Protein AF-L0D756-F1 (afdb_monomer_lite)

Secondary structure (DSSP, 8-state):
-EEE-TTS-EEE--TTS-SEEE-TTT--EEE-----TT---S-SEEEEE-TTSPEEEEEPPTTSPPPSEEE-TTT--EEEPPPTT--TTSSS--TTS--TT--HHHHHHHHHHHHHHHTT----S----TTEEEPTTT--EEETT-SB-TTT--B----

Radius of gyration: 28.03 Å; chains: 1; bounding box: 45×59×67 Å

Organism: Singulisphaera acidiphila (strain ATCC BAA-1392 / DSM 18658 / VKM B-2454 / MOB10) (NCBI:txid886293)

Sequence (159 aa):
MKATCRCGYLLDVPEDGSDRIVCPKCAAKIRVRRIAPGTPGGDGFIRFACPCGRRLKVKVDEEGSHPPAGKCPDCGKIVPVPSSSSNPALASSHPEAQTAELDAADMAVLETWARGHLAKTAVPAVKAEAGLRVCPGCGRPVHLGAVACRECGTHVPKR

Foldseek 3Di:
DWDADPVRDIDDDDPPDDQWDADPVPRDTHGHDDPPVPDPPDPQWAWDADPVGDIDTFHQPPVRHGDQWDADPPPRDTHGGPDPVPPVPPPQPPVPRDDPPQDPVNVVVVVVVCVVVVVVPPPPDDPPDPAWDADPPPRDTDGLPDQADPPPRHGDDHD

Structure (mmCIF, N/CA/C/O backbone):
data_AF-L0D756-F1
#
_entry.id   AF-L0D756-F1
#
loop_
_atom_site.group_PDB
_atom_site.id
_atom_site.type_symbol
_atom_site.label_atom_id
_atom_site.label_alt_id
_atom_site.label_comp_id
_atom_site.label_asym_id
_atom_site.label_entity_id
_atom_site.label_seq_id
_atom_site.pdbx_PDB_ins_code
_atom_site.Cartn_x
_atom_site.Cartn_y
_atom_site.Cartn_z
_atom_site.occupancy
_atom_site.B_iso_or_equiv
_atom_site.auth_seq_id
_atom_site.auth_comp_id
_atom_site.auth_asym_id
_atom_site.auth_atom_id
_atom_site.pdbx_PDB_model_num
ATOM 1 N N . MET A 1 1 ? 14.858 -18.051 5.366 1.00 83.19 1 MET A N 1
ATOM 2 C CA . MET A 1 1 ? 13.974 -16.876 5.120 1.00 83.19 1 MET A CA 1
ATOM 3 C C . MET A 1 1 ? 13.194 -16.561 6.397 1.00 83.19 1 MET A C 1
ATOM 5 O O . MET A 1 1 ? 12.866 -17.501 7.107 1.00 83.19 1 MET A O 1
ATOM 9 N N . LYS A 1 2 ? 12.889 -15.292 6.713 1.00 89.69 2 LYS A N 1
ATOM 10 C CA . LYS A 1 2 ? 12.074 -14.935 7.897 1.00 89.69 2 LYS A CA 1
ATOM 11 C C . LYS A 1 2 ? 10.642 -14.583 7.496 1.00 89.69 2 LYS A C 1
ATOM 13 O O . LYS A 1 2 ? 10.441 -13.876 6.511 1.00 89.69 2 LYS A O 1
ATOM 18 N N . ALA A 1 3 ? 9.661 -15.058 8.258 1.00 91.12 3 ALA A N 1
ATOM 19 C CA . ALA A 1 3 ? 8.250 -14.714 8.083 1.00 91.12 3 ALA A CA 1
ATOM 20 C C . ALA A 1 3 ? 7.626 -14.303 9.421 1.00 91.12 3 ALA A C 1
ATOM 22 O O . ALA A 1 3 ? 7.938 -14.878 10.460 1.00 91.12 3 ALA A O 1
ATOM 23 N N . THR A 1 4 ? 6.713 -13.335 9.405 1.00 95.06 4 THR A N 1
ATOM 24 C CA . THR A 1 4 ? 6.041 -12.864 10.624 1.00 95.06 4 THR A CA 1
ATOM 25 C C . THR A 1 4 ? 4.637 -13.446 10.704 1.00 95.06 4 THR A C 1
ATOM 27 O O . THR A 1 4 ? 3.821 -13.278 9.796 1.00 95.06 4 THR A O 1
ATOM 30 N N . CYS A 1 5 ? 4.334 -14.136 11.802 1.00 95.88 5 CYS A N 1
ATOM 31 C CA . CYS A 1 5 ? 2.979 -14.589 12.090 1.00 95.88 5 CYS A CA 1
ATOM 32 C C . CYS A 1 5 ? 2.072 -13.404 12.459 1.00 95.88 5 CYS A C 1
ATOM 34 O O . CYS A 1 5 ? 2.523 -12.402 13.009 1.00 95.88 5 CYS A O 1
ATOM 36 N N . ARG A 1 6 ? 0.756 -13.556 12.278 1.00 93.81 6 ARG A N 1
ATOM 37 C CA . ARG A 1 6 ? -0.255 -12.571 12.700 1.00 93.81 6 ARG A CA 1
ATOM 38 C C . ARG A 1 6 ? -0.218 -12.237 14.201 1.00 93.81 6 ARG A C 1
ATOM 40 O O . ARG A 1 6 ? -0.685 -11.177 14.590 1.00 93.81 6 ARG A O 1
ATOM 47 N N . CYS A 1 7 ? 0.344 -13.110 15.041 1.00 95.19 7 CYS A N 1
ATOM 48 C CA . CYS A 1 7 ? 0.547 -12.857 16.475 1.00 95.19 7 CYS A CA 1
ATOM 49 C C . CYS A 1 7 ? 1.851 -12.097 16.805 1.00 95.19 7 CYS A C 1
ATOM 51 O O . CYS A 1 7 ? 2.209 -11.977 17.980 1.00 95.19 7 CYS A O 1
ATOM 53 N N . GLY A 1 8 ? 2.591 -11.652 15.783 1.00 96.25 8 GLY A N 1
ATOM 54 C CA . GLY A 1 8 ? 3.861 -10.932 15.905 1.00 96.25 8 GLY A CA 1
ATOM 55 C C . GLY A 1 8 ? 5.095 -11.819 16.096 1.00 96.25 8 GLY A C 1
ATOM 56 O O . GLY A 1 8 ? 6.201 -11.301 16.181 1.00 96.25 8 GLY A O 1
ATOM 57 N N . TYR A 1 9 ? 4.943 -13.146 16.166 1.00 97.12 9 TYR A N 1
ATOM 58 C CA . TYR A 1 9 ? 6.085 -14.055 16.304 1.00 97.12 9 TYR A CA 1
ATOM 59 C C . TYR A 1 9 ? 6.857 -14.181 14.983 1.00 97.12 9 TYR A C 1
ATOM 61 O O . TYR A 1 9 ? 6.251 -14.442 13.938 1.00 97.12 9 TYR A O 1
ATOM 69 N N . LEU A 1 10 ? 8.179 -14.021 15.045 1.00 95.94 10 LEU A N 1
ATOM 70 C CA . LEU A 1 10 ? 9.090 -14.231 13.921 1.00 95.94 10 LEU A CA 1
ATOM 71 C C . LEU A 1 10 ? 9.391 -15.723 13.772 1.00 95.94 10 LEU A C 1
ATOM 73 O O . LEU A 1 10 ? 9.797 -16.378 14.725 1.00 95.94 10 LEU A O 1
ATOM 77 N N . LEU A 1 11 ? 9.171 -16.247 12.573 1.00 94.50 11 LEU A N 1
ATOM 78 C CA . LEU A 1 11 ? 9.379 -17.643 12.211 1.00 94.50 11 LEU A CA 1
ATOM 79 C C . LEU A 1 11 ? 10.583 -17.751 11.284 1.00 94.50 11 LEU A C 1
ATOM 81 O O . LEU A 1 11 ? 10.651 -17.038 10.277 1.00 94.50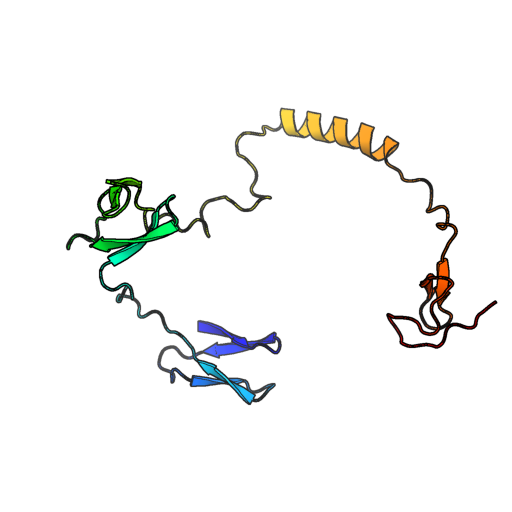 11 LEU A O 1
ATOM 85 N N . ASP A 1 12 ? 11.473 -18.689 11.585 1.00 93.81 12 ASP A N 1
ATOM 86 C CA . ASP A 1 12 ? 12.503 -19.122 10.651 1.00 93.81 12 ASP A CA 1
ATOM 87 C C . ASP A 1 12 ? 11.919 -20.177 9.712 1.00 93.81 12 ASP A C 1
ATOM 89 O O . ASP A 1 12 ? 11.476 -21.250 10.127 1.00 93.81 12 ASP A O 1
ATOM 93 N N . VAL A 1 13 ? 11.867 -19.830 8.427 1.00 92.06 13 VAL A N 1
ATOM 94 C CA . VAL A 1 13 ? 11.380 -20.707 7.366 1.00 92.06 13 VAL A CA 1
ATOM 95 C C . VAL A 1 13 ? 12.589 -21.357 6.688 1.00 92.06 13 VAL A C 1
ATOM 97 O O . VAL A 1 13 ? 13.385 -20.623 6.078 1.00 92.06 13 VAL A O 1
ATOM 100 N N . PRO A 1 14 ? 12.742 -22.695 6.784 1.00 88.19 14 PRO A N 1
ATOM 101 C CA . PRO A 1 14 ? 13.803 -23.415 6.092 1.00 88.19 14 PRO A CA 1
ATOM 102 C C . PRO A 1 14 ? 13.575 -23.358 4.580 1.00 88.19 14 PRO A C 1
ATOM 104 O O . PRO A 1 14 ? 12.435 -23.391 4.111 1.00 88.19 14 PRO A O 1
ATOM 107 N N . GLU A 1 15 ? 14.664 -23.258 3.823 1.00 84.38 15 GLU A N 1
ATOM 108 C CA . GLU A 1 15 ? 14.630 -23.049 2.372 1.00 84.38 15 GLU A CA 1
ATOM 109 C C . GLU A 1 15 ? 13.944 -24.211 1.638 1.00 84.38 15 GLU A C 1
ATOM 111 O O . GLU A 1 15 ? 13.056 -23.975 0.818 1.00 84.38 15 GLU A O 1
ATOM 116 N N . ASP A 1 16 ? 14.208 -25.445 2.077 1.00 84.12 16 ASP A N 1
ATOM 117 C CA . ASP A 1 16 ? 13.641 -26.693 1.541 1.00 84.12 16 ASP A CA 1
ATOM 118 C C . ASP A 1 16 ? 12.423 -27.221 2.329 1.00 84.12 16 ASP A C 1
ATOM 120 O O . ASP A 1 16 ? 12.026 -28.378 2.202 1.00 84.12 16 ASP A O 1
ATOM 124 N N . GLY A 1 17 ? 11.802 -26.387 3.172 1.00 82.69 17 GLY A N 1
ATOM 125 C CA . GLY A 1 17 ? 10.674 -26.786 4.027 1.00 82.69 17 GLY A CA 1
ATOM 126 C C . GLY A 1 17 ? 9.372 -27.110 3.288 1.00 82.69 17 GLY A C 1
ATOM 127 O O . GLY A 1 17 ? 9.280 -27.032 2.067 1.00 82.69 17 GLY A O 1
ATOM 128 N N . SER A 1 18 ? 8.303 -27.416 4.022 1.00 84.00 18 SER A N 1
ATOM 129 C CA . SER A 1 18 ? 6.947 -27.484 3.467 1.00 84.00 18 SER A CA 1
ATOM 130 C C . SER A 1 18 ? 6.350 -26.077 3.281 1.00 84.00 18 SER A C 1
ATOM 132 O O . SER A 1 18 ? 6.644 -25.152 4.035 1.00 84.00 18 SER A O 1
ATOM 134 N N . ASP A 1 19 ? 5.439 -25.905 2.316 1.00 87.38 19 ASP A N 1
ATOM 135 C CA . ASP A 1 19 ? 4.740 -24.621 2.084 1.00 87.38 19 ASP A CA 1
ATOM 136 C C . ASP A 1 19 ? 3.797 -24.213 3.227 1.00 87.38 19 ASP A C 1
ATOM 138 O O . ASP A 1 19 ? 3.197 -23.133 3.205 1.00 87.38 19 ASP A O 1
ATOM 142 N N . ARG A 1 20 ? 3.600 -25.088 4.215 1.00 92.75 20 ARG A N 1
ATOM 143 C CA . ARG A 1 20 ? 2.684 -24.881 5.333 1.00 92.75 20 ARG A CA 1
ATOM 144 C C . ARG A 1 20 ? 3.429 -25.083 6.638 1.00 92.75 20 ARG A C 1
ATOM 146 O O . ARG A 1 20 ? 3.713 -26.213 7.020 1.00 92.75 20 ARG A O 1
ATOM 153 N N . ILE A 1 21 ? 3.660 -23.984 7.339 1.00 94.00 21 ILE A N 1
ATOM 154 C CA . ILE A 1 21 ? 4.268 -23.980 8.669 1.00 94.00 21 ILE A CA 1
ATOM 155 C C . ILE A 1 21 ? 3.220 -23.588 9.709 1.00 94.00 21 ILE A C 1
ATOM 157 O O . ILE A 1 21 ? 2.290 -22.829 9.423 1.00 94.00 21 ILE A O 1
ATOM 161 N N . VAL A 1 22 ? 3.347 -24.118 10.921 1.00 95.88 22 VAL A N 1
ATOM 162 C CA . VAL A 1 22 ? 2.458 -23.788 12.039 1.00 95.88 22 VAL A CA 1
ATOM 163 C C . VAL A 1 22 ? 3.206 -22.867 12.990 1.00 95.88 22 VAL A C 1
ATOM 165 O O . VAL A 1 22 ? 4.321 -23.172 13.401 1.00 95.88 22 VAL A O 1
ATOM 168 N N . CYS A 1 23 ? 2.608 -21.728 13.340 1.00 96.31 23 CYS A N 1
ATOM 169 C CA . CYS A 1 23 ? 3.212 -20.836 14.323 1.00 96.31 23 CYS A CA 1
ATOM 170 C C . CYS A 1 23 ? 3.238 -21.507 15.709 1.00 96.31 23 CYS A C 1
ATOM 172 O O . CYS A 1 23 ? 2.173 -21.896 16.187 1.00 96.31 23 CYS A O 1
ATOM 174 N N . PRO A 1 24 ? 4.385 -21.566 16.410 1.00 96.62 24 PRO A N 1
ATOM 175 C CA . PRO A 1 24 ? 4.464 -22.206 17.721 1.00 96.62 24 PRO A CA 1
ATOM 176 C C . PRO A 1 24 ? 3.752 -21.394 18.811 1.00 96.62 24 PRO A C 1
ATOM 178 O O . PRO A 1 24 ? 3.336 -21.952 19.817 1.00 96.62 24 PRO A O 1
ATOM 181 N N . LYS A 1 25 ? 3.567 -20.080 18.613 1.00 97.19 25 LYS A N 1
ATOM 182 C CA . LYS A 1 25 ? 2.936 -19.196 19.605 1.00 97.19 25 LYS A CA 1
ATOM 183 C C . LYS A 1 25 ? 1.405 -19.250 19.586 1.00 97.19 25 LYS A C 1
ATOM 185 O O . LYS A 1 25 ? 0.781 -19.123 20.629 1.00 97.19 25 LYS A O 1
ATOM 190 N N . CYS A 1 26 ? 0.789 -19.368 18.410 1.00 97.25 26 CYS A N 1
ATOM 191 C CA . CYS A 1 26 ? -0.675 -19.293 18.272 1.00 97.25 26 CYS A CA 1
ATOM 192 C C . CYS A 1 26 ? -1.299 -20.416 17.434 1.00 97.25 26 CYS A C 1
ATOM 194 O O . CYS A 1 26 ? -2.481 -20.340 17.115 1.00 97.25 26 CYS A O 1
ATOM 196 N N . ALA A 1 27 ? -0.515 -21.416 17.021 1.00 96.69 27 ALA A N 1
ATOM 197 C CA . ALA A 1 27 ? -0.944 -22.540 16.184 1.00 96.69 27 ALA A CA 1
ATOM 198 C C . ALA A 1 27 ? -1.563 -22.156 14.821 1.00 96.69 27 ALA A C 1
ATOM 200 O O . ALA A 1 27 ? -2.173 -22.988 14.146 1.00 96.69 27 ALA A O 1
ATOM 201 N N . ALA A 1 28 ? -1.389 -20.909 14.369 1.00 96.94 28 ALA A N 1
ATOM 202 C CA . ALA A 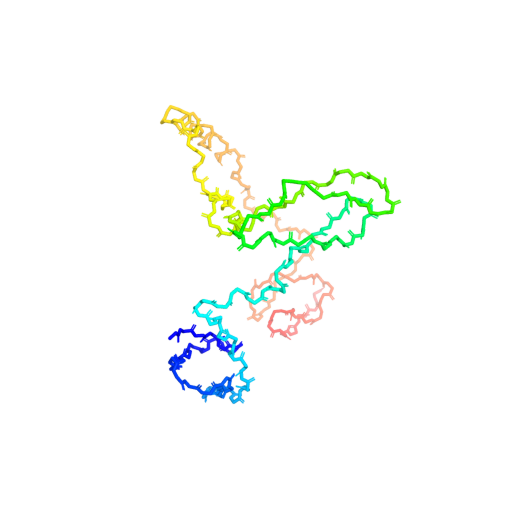1 28 ? -1.870 -20.479 13.063 1.00 96.94 28 ALA A CA 1
ATOM 203 C C . ALA A 1 28 ? -1.152 -21.250 11.943 1.00 96.94 28 ALA A C 1
ATOM 205 O O . ALA A 1 28 ? 0.079 -21.288 11.899 1.00 96.94 28 ALA A O 1
ATOM 206 N N . LYS A 1 29 ? -1.929 -21.828 11.018 1.00 95.94 29 LYS A N 1
ATOM 207 C CA . LYS A 1 29 ? -1.422 -22.456 9.789 1.00 95.94 29 LYS A CA 1
ATOM 208 C C . LYS A 1 29 ? -1.085 -21.366 8.776 1.00 95.94 29 LYS A C 1
ATOM 210 O O . LYS A 1 29 ? -1.979 -20.726 8.224 1.00 95.94 29 LYS A O 1
ATOM 215 N N . ILE A 1 30 ? 0.201 -21.155 8.538 1.00 93.88 30 ILE A N 1
ATOM 216 C CA . ILE A 1 30 ? 0.720 -20.130 7.636 1.00 93.88 30 ILE A CA 1
ATOM 217 C C . ILE A 1 30 ? 1.121 -20.804 6.331 1.00 93.88 30 ILE A C 1
ATOM 219 O O . ILE A 1 30 ? 1.881 -21.770 6.331 1.00 93.88 30 ILE A O 1
ATOM 223 N N . ARG A 1 31 ? 0.614 -20.282 5.211 1.00 93.44 31 ARG A N 1
ATOM 224 C CA . ARG A 1 31 ? 1.055 -20.685 3.875 1.00 93.44 31 ARG A CA 1
ATOM 225 C C . ARG A 1 31 ? 2.190 -19.769 3.436 1.00 93.44 31 ARG A C 1
ATOM 227 O O . ARG A 1 31 ? 1.949 -18.597 3.148 1.00 93.44 31 ARG A O 1
ATOM 234 N N . VAL A 1 32 ? 3.402 -20.302 3.377 1.00 90.19 32 VAL A N 1
ATOM 235 C CA . VAL A 1 32 ? 4.557 -19.587 2.837 1.00 90.19 32 VAL A CA 1
ATOM 236 C C . VAL A 1 32 ? 4.447 -19.616 1.316 1.00 90.19 32 VAL A C 1
ATOM 238 O O . VAL A 1 32 ? 4.314 -20.679 0.716 1.00 90.19 32 VAL A O 1
ATOM 241 N N . ARG A 1 33 ? 4.460 -18.445 0.677 1.00 82.00 33 ARG A N 1
ATOM 242 C CA . ARG A 1 33 ? 4.611 -18.347 -0.778 1.00 82.00 33 ARG A CA 1
ATOM 243 C C . ARG A 1 33 ? 6.095 -18.170 -1.068 1.00 82.00 33 ARG A C 1
ATOM 245 O O . ARG A 1 33 ? 6.599 -17.056 -0.962 1.00 82.00 33 ARG A O 1
ATOM 252 N N . ARG A 1 34 ? 6.791 -19.262 -1.386 1.00 79.38 34 ARG A N 1
ATOM 253 C CA . ARG A 1 34 ? 8.148 -19.174 -1.927 1.00 79.38 34 ARG A CA 1
ATOM 254 C C . ARG A 1 34 ? 8.048 -18.671 -3.360 1.00 79.38 34 ARG A C 1
ATOM 256 O O . ARG A 1 34 ? 7.379 -19.277 -4.191 1.00 79.38 34 ARG A O 1
ATOM 263 N N . ILE A 1 35 ? 8.661 -17.525 -3.621 1.00 68.75 35 ILE A N 1
ATOM 264 C CA . ILE A 1 35 ? 8.923 -17.088 -4.987 1.00 68.75 35 ILE A CA 1
ATOM 265 C C . ILE A 1 35 ? 10.128 -17.921 -5.414 1.00 68.75 35 ILE A C 1
ATOM 267 O O . ILE A 1 35 ? 11.213 -17.726 -4.873 1.00 68.75 35 ILE A O 1
ATOM 271 N N . ALA A 1 36 ? 9.923 -18.907 -6.287 1.00 63.06 36 ALA A N 1
ATOM 272 C CA . ALA A 1 36 ? 11.031 -19.691 -6.811 1.00 63.06 36 ALA A CA 1
ATOM 273 C C . ALA A 1 36 ? 12.007 -18.741 -7.535 1.00 63.06 36 ALA A C 1
ATOM 275 O O . ALA A 1 36 ? 11.566 -17.995 -8.420 1.00 63.06 36 ALA A O 1
ATOM 276 N N . PRO A 1 37 ? 13.302 -18.722 -7.174 1.00 56.50 37 PRO A N 1
ATOM 277 C CA . PRO A 1 37 ? 14.290 -17.941 -7.903 1.00 56.50 37 PRO A CA 1
ATOM 278 C C . PRO A 1 37 ? 14.401 -18.528 -9.315 1.00 56.50 37 PRO A C 1
ATOM 280 O O . PRO A 1 37 ? 14.858 -19.651 -9.494 1.00 56.50 37 PRO A O 1
ATOM 283 N N . GLY A 1 38 ? 13.898 -17.800 -10.313 1.00 57.94 38 GLY A N 1
ATOM 284 C CA . GLY A 1 38 ? 13.893 -18.228 -11.718 1.00 57.94 38 GLY A CA 1
ATOM 285 C C . GLY A 1 38 ? 12.517 -18.549 -12.304 1.00 57.94 38 GLY A C 1
ATOM 286 O O . GLY A 1 38 ? 12.409 -18.731 -13.512 1.00 57.94 38 GLY A O 1
ATOM 287 N N . THR A 1 39 ? 11.444 -18.549 -11.507 1.00 48.25 39 THR A N 1
ATOM 288 C CA . THR A 1 39 ? 10.076 -18.572 -12.046 1.00 48.25 39 THR A CA 1
ATOM 289 C C . THR A 1 39 ? 9.406 -17.241 -11.724 1.00 48.25 39 THR A C 1
ATOM 291 O O . THR A 1 39 ? 8.794 -17.109 -10.659 1.00 48.25 39 THR A O 1
ATOM 294 N N . PRO A 1 40 ? 9.506 -16.221 -12.600 1.00 54.88 40 PRO A N 1
ATOM 295 C CA . PRO A 1 40 ? 8.600 -15.089 -12.517 1.00 54.88 40 PRO A CA 1
ATOM 296 C C . PRO A 1 40 ? 7.195 -15.666 -12.683 1.00 54.88 40 PRO A C 1
ATOM 298 O O . PRO A 1 40 ? 6.791 -16.039 -13.777 1.00 54.88 40 PRO A O 1
ATOM 301 N N . GLY A 1 41 ? 6.469 -15.819 -11.576 1.00 51.38 41 GLY A N 1
ATOM 302 C CA . GLY A 1 41 ? 5.101 -16.340 -11.523 1.00 51.38 41 GLY A CA 1
ATOM 303 C C . GLY A 1 41 ? 4.075 -15.383 -12.136 1.00 51.38 41 GLY A C 1
ATOM 304 O O . GLY A 1 41 ? 3.016 -15.151 -11.558 1.00 51.38 41 GLY A O 1
ATOM 305 N N . GLY A 1 42 ? 4.414 -14.780 -13.271 1.00 58.03 42 GLY A N 1
ATOM 306 C CA . GLY A 1 42 ? 3.496 -14.160 -14.201 1.00 58.03 42 GLY A CA 1
ATOM 307 C C . GLY A 1 42 ? 3.405 -15.069 -15.415 1.00 58.03 42 GLY A C 1
ATOM 308 O O . GLY A 1 42 ? 4.397 -15.638 -15.846 1.00 58.03 42 GLY A O 1
ATOM 309 N N . ASP A 1 43 ? 2.217 -15.190 -15.985 1.00 69.00 43 ASP A N 1
ATOM 310 C CA . ASP A 1 43 ? 1.914 -16.050 -17.134 1.00 69.00 43 ASP A CA 1
ATOM 311 C C . ASP A 1 43 ? 2.672 -15.657 -18.438 1.00 69.00 43 ASP A C 1
ATOM 313 O O . ASP A 1 43 ? 2.215 -15.976 -19.531 1.00 69.00 43 ASP A O 1
ATOM 317 N N . GLY A 1 44 ? 3.755 -14.872 -18.361 1.00 80.19 44 GLY A N 1
ATOM 318 C CA . GLY A 1 44 ? 4.318 -14.111 -19.477 1.00 80.19 44 GLY A CA 1
ATOM 319 C C . GLY A 1 44 ? 3.432 -12.927 -19.866 1.00 80.19 44 GLY A C 1
ATOM 320 O O . GLY A 1 44 ? 3.480 -12.466 -21.000 1.00 80.19 44 GLY A O 1
ATOM 321 N N . PHE A 1 45 ? 2.573 -12.452 -18.956 1.00 84.88 45 PHE A N 1
ATOM 322 C CA . PHE A 1 45 ? 1.690 -11.320 -19.218 1.00 84.88 45 PHE A CA 1
ATOM 323 C C . PHE A 1 45 ? 1.700 -10.297 -18.087 1.00 84.88 45 PHE A C 1
ATOM 325 O O . PHE A 1 45 ? 1.535 -10.644 -16.915 1.00 84.88 45 PHE A O 1
ATOM 332 N N . ILE A 1 46 ? 1.765 -9.023 -18.466 1.00 85.50 46 ILE A N 1
ATOM 333 C CA . ILE A 1 46 ? 1.582 -7.880 -17.573 1.00 85.50 46 ILE A CA 1
ATOM 334 C C . ILE A 1 46 ? 0.099 -7.523 -17.552 1.00 85.50 46 ILE A C 1
ATOM 336 O O . ILE A 1 46 ? -0.555 -7.433 -18.595 1.00 85.50 46 ILE A O 1
ATOM 340 N N . ARG A 1 47 ? -0.443 -7.329 -16.347 1.00 89.50 47 ARG A N 1
ATOM 341 C CA . ARG A 1 47 ? -1.841 -6.948 -16.131 1.00 89.50 47 ARG A CA 1
ATOM 342 C C . ARG A 1 47 ? -1.901 -5.553 -15.516 1.00 89.50 47 ARG A C 1
ATOM 344 O O . ARG A 1 47 ? -1.393 -5.363 -14.418 1.00 89.50 47 ARG A O 1
ATOM 351 N N . PHE A 1 48 ? -2.551 -4.602 -16.179 1.00 89.75 48 PHE A N 1
ATOM 352 C CA . PHE A 1 48 ? -2.662 -3.214 -15.707 1.00 89.75 48 PHE A CA 1
ATOM 353 C C . PHE A 1 48 ? -4.041 -2.623 -16.021 1.00 89.75 48 PHE A C 1
ATOM 355 O O . PHE A 1 48 ? -4.825 -3.213 -16.763 1.00 89.75 48 PHE A O 1
ATOM 362 N N . ALA A 1 49 ? -4.379 -1.494 -15.402 1.00 92.69 49 ALA A N 1
ATOM 363 C CA . ALA A 1 49 ? -5.677 -0.847 -15.573 1.00 92.69 49 ALA A CA 1
ATOM 364 C C . ALA A 1 49 ? -5.629 0.213 -16.683 1.00 92.69 49 ALA A C 1
ATOM 366 O O . ALA A 1 49 ? -4.720 1.037 -16.735 1.00 92.69 49 ALA A O 1
ATOM 367 N N . CYS A 1 50 ? -6.631 0.209 -17.557 1.00 95.00 50 CYS A N 1
ATOM 368 C CA . CYS A 1 50 ? -6.913 1.300 -18.480 1.00 95.00 50 CYS A CA 1
ATOM 369 C C . CYS A 1 50 ? -7.715 2.395 -17.747 1.00 95.00 50 CYS A C 1
ATOM 371 O O . CYS A 1 50 ? -8.569 2.055 -16.925 1.00 95.00 50 CYS A O 1
ATOM 373 N N . PRO A 1 51 ? -7.549 3.691 -18.078 1.00 91.00 51 PRO A N 1
ATOM 374 C CA . PRO A 1 51 ? -8.355 4.780 -17.511 1.00 91.00 51 PRO A CA 1
ATOM 375 C C . PRO A 1 51 ? -9.869 4.657 -17.754 1.00 91.00 51 PRO A C 1
ATOM 377 O O . PRO A 1 51 ? -10.643 5.350 -17.107 1.00 91.00 51 PRO A O 1
ATOM 380 N N . CYS A 1 52 ? -10.321 3.781 -18.660 1.00 93.06 52 CYS A N 1
ATOM 381 C CA . CYS A 1 52 ? -11.746 3.468 -18.814 1.00 93.06 52 CYS A CA 1
ATOM 382 C C . CYS A 1 52 ? -12.278 2.453 -17.780 1.00 93.06 52 CYS A C 1
ATOM 384 O O . CYS A 1 52 ? -13.447 2.086 -17.841 1.00 93.06 52 CYS A O 1
ATOM 386 N N . GLY A 1 53 ? -11.430 1.956 -16.870 1.00 93.88 53 GLY A N 1
ATOM 387 C CA . GLY A 1 53 ? -11.783 0.989 -15.824 1.00 93.88 53 GLY A CA 1
ATOM 388 C C . GLY A 1 53 ? -11.553 -0.481 -16.191 1.00 93.88 53 GLY A C 1
ATOM 389 O O . GLY A 1 53 ? -11.675 -1.355 -15.333 1.00 93.88 53 GLY A O 1
ATOM 390 N N . ARG A 1 54 ? -11.184 -0.793 -17.440 1.00 93.44 54 ARG A N 1
ATOM 391 C CA . ARG A 1 54 ? -10.908 -2.177 -17.861 1.00 93.44 54 ARG A CA 1
ATOM 392 C C . ARG A 1 54 ? -9.483 -2.620 -17.557 1.00 93.44 54 ARG A C 1
ATOM 394 O O . ARG A 1 54 ? -8.551 -1.822 -17.547 1.00 93.44 54 ARG A O 1
ATOM 401 N N . ARG A 1 55 ? -9.312 -3.924 -17.344 1.00 93.44 55 ARG A N 1
ATOM 402 C CA . ARG A 1 55 ? -8.009 -4.551 -17.089 1.00 93.44 55 ARG A CA 1
ATOM 403 C C . ARG A 1 55 ? -7.422 -5.060 -18.400 1.00 93.44 55 ARG A C 1
ATOM 405 O O . ARG A 1 55 ? -8.044 -5.871 -19.078 1.00 93.44 55 ARG A O 1
ATOM 412 N N . LEU A 1 56 ? -6.231 -4.585 -18.738 1.00 93.12 56 LEU A N 1
ATOM 413 C CA . LEU A 1 56 ? -5.470 -4.994 -19.911 1.00 93.12 56 LEU A CA 1
ATOM 414 C C . LEU A 1 56 ? -4.514 -6.123 -19.539 1.00 93.12 56 LEU A C 1
ATOM 416 O O . LEU A 1 56 ? -3.997 -6.159 -18.422 1.00 93.12 56 LEU A O 1
ATOM 420 N N . LYS A 1 57 ? -4.303 -7.046 -20.478 1.00 91.75 57 LYS A N 1
ATOM 421 C CA . LYS A 1 57 ? -3.352 -8.155 -20.380 1.00 91.75 57 LYS A CA 1
ATOM 422 C C . LYS A 1 57 ? -2.465 -8.100 -21.620 1.00 91.75 57 LYS A C 1
ATOM 424 O O . LYS A 1 57 ? -2.963 -8.303 -22.723 1.00 91.75 57 LYS A O 1
ATOM 429 N N . VAL A 1 58 ? -1.187 -7.794 -21.441 1.00 92.00 58 VAL A N 1
ATOM 430 C CA . VAL A 1 58 ? -0.219 -7.651 -22.539 1.00 92.00 58 VAL A CA 1
ATOM 431 C C . VAL A 1 58 ? 0.856 -8.715 -22.383 1.00 92.00 58 VAL A C 1
ATOM 433 O O . VAL A 1 58 ? 1.306 -8.950 -21.263 1.00 92.00 58 VAL A O 1
ATOM 436 N N . LYS A 1 59 ? 1.198 -9.402 -23.477 1.00 89.06 59 LYS A N 1
ATOM 437 C CA . LYS A 1 59 ? 2.225 -10.450 -23.482 1.00 89.06 59 LYS A CA 1
ATOM 438 C C . LYS A 1 59 ? 3.604 -9.794 -23.368 1.00 89.06 59 LYS A C 1
ATOM 440 O O . LYS A 1 59 ? 3.830 -8.749 -23.968 1.00 89.06 59 LYS A O 1
ATOM 445 N N . VAL A 1 60 ? 4.476 -10.389 -22.569 1.00 86.00 60 VAL A N 1
ATOM 446 C CA . VAL A 1 60 ? 5.906 -10.084 -22.545 1.00 86.00 60 VAL A CA 1
ATOM 447 C C . VAL A 1 60 ? 6.538 -10.860 -23.696 1.00 86.00 60 VAL A C 1
ATOM 449 O O . VAL A 1 60 ? 6.197 -12.030 -23.902 1.00 86.00 60 VAL A O 1
ATOM 452 N N . ASP A 1 61 ? 7.397 -10.209 -24.470 1.00 81.00 61 ASP A N 1
ATOM 453 C CA . ASP A 1 61 ? 8.123 -10.876 -25.546 1.00 81.00 61 ASP A CA 1
ATOM 454 C C . ASP A 1 61 ? 9.088 -11.924 -24.964 1.00 81.00 61 ASP A C 1
ATOM 456 O O . ASP A 1 61 ? 9.441 -11.873 -23.784 1.00 81.00 61 ASP A O 1
ATOM 460 N N . GLU A 1 62 ? 9.500 -12.906 -25.770 1.00 73.06 62 GLU A N 1
ATOM 461 C CA . GLU A 1 62 ? 10.339 -14.025 -25.292 1.00 73.06 62 GLU A CA 1
ATOM 462 C C . GLU A 1 62 ? 11.705 -13.559 -24.754 1.00 73.06 62 GLU A C 1
ATOM 464 O O . GLU A 1 62 ? 12.286 -14.215 -23.895 1.00 73.06 62 GLU A O 1
ATOM 469 N N . GLU A 1 63 ? 12.142 -12.364 -25.158 1.00 77.69 63 GLU A N 1
ATOM 470 C CA . GLU A 1 63 ? 13.334 -11.666 -24.659 1.00 77.69 63 GLU A CA 1
ATOM 471 C C . GLU A 1 63 ? 13.137 -10.998 -23.276 1.00 77.69 63 GLU A C 1
ATOM 473 O O . GLU A 1 63 ? 14.010 -10.280 -22.790 1.00 77.69 63 GLU A O 1
ATOM 478 N N . GLY A 1 64 ? 11.966 -11.148 -22.648 1.00 72.44 64 GLY A N 1
ATOM 479 C CA . GLY A 1 64 ? 11.640 -10.511 -21.367 1.00 72.44 64 GLY A CA 1
ATOM 480 C C . GLY A 1 64 ? 11.345 -9.006 -21.456 1.00 72.44 64 GLY A C 1
ATOM 481 O O . GLY A 1 64 ? 11.111 -8.370 -20.427 1.00 72.44 64 GLY A O 1
ATOM 482 N N . SER A 1 65 ? 11.328 -8.438 -22.665 1.00 78.12 65 SER A N 1
ATOM 483 C CA . SER A 1 65 ? 10.944 -7.047 -22.919 1.00 78.12 65 SER A CA 1
ATOM 484 C C . SER A 1 65 ? 9.424 -6.918 -23.040 1.00 78.12 65 SER A C 1
ATOM 486 O O . SER A 1 65 ? 8.760 -7.759 -23.646 1.00 78.12 65 SER A O 1
ATOM 488 N N . HIS A 1 66 ? 8.842 -5.875 -22.445 1.00 79.88 66 HIS A N 1
ATOM 489 C CA . HIS A 1 66 ? 7.428 -5.541 -22.617 1.00 79.88 66 HIS A CA 1
ATOM 490 C C . HIS A 1 66 ? 7.267 -4.400 -23.622 1.00 79.88 66 HIS A C 1
ATOM 492 O O . HIS A 1 66 ? 8.064 -3.459 -23.617 1.00 79.88 66 HIS A O 1
ATOM 498 N N . PRO A 1 67 ? 6.208 -4.412 -24.450 1.00 85.31 67 PRO A N 1
ATOM 499 C CA . PRO A 1 67 ? 5.940 -3.289 -25.332 1.00 85.31 67 PRO A CA 1
ATOM 500 C C . PRO A 1 67 ? 5.647 -2.031 -24.494 1.00 85.31 67 PRO A C 1
ATOM 502 O O . PRO A 1 67 ? 4.978 -2.118 -23.460 1.00 85.31 67 PRO A O 1
ATOM 505 N N . PRO A 1 68 ? 6.097 -0.842 -24.934 1.00 87.50 68 PRO A N 1
ATOM 506 C CA . PRO A 1 68 ? 5.973 0.392 -24.154 1.00 87.50 68 PRO A CA 1
ATOM 507 C C . PRO A 1 68 ? 4.513 0.824 -23.946 1.00 87.50 68 PRO A C 1
ATOM 509 O O . PRO A 1 68 ? 4.192 1.523 -22.984 1.00 87.50 68 PRO A O 1
ATOM 512 N N . ALA A 1 69 ? 3.605 0.399 -24.827 1.00 90.12 69 ALA A N 1
ATOM 513 C CA . ALA A 1 69 ? 2.188 0.701 -24.724 1.00 90.12 69 ALA A CA 1
ATOM 514 C C . ALA A 1 69 ? 1.310 -0.440 -25.255 1.00 90.12 69 ALA A C 1
ATOM 516 O O . ALA A 1 69 ? 1.676 -1.144 -26.194 1.00 90.12 69 ALA A O 1
ATOM 517 N N . GLY A 1 70 ? 0.122 -0.591 -24.666 1.00 90.81 70 GLY A N 1
ATOM 518 C CA . GLY A 1 70 ? -0.921 -1.517 -25.109 1.00 90.81 70 GLY A CA 1
ATOM 519 C C . GLY A 1 70 ? -2.187 -0.772 -25.532 1.00 90.81 70 GLY A C 1
ATOM 520 O O . GLY A 1 70 ? -2.587 0.204 -24.897 1.00 90.81 70 GLY A O 1
ATOM 521 N N . LYS A 1 71 ? -2.848 -1.227 -26.600 1.00 94.31 71 LYS A N 1
ATOM 522 C CA . LYS A 1 71 ? -4.125 -0.656 -27.054 1.00 94.31 71 LYS A CA 1
ATOM 523 C C . LYS A 1 71 ? -5.289 -1.302 -26.306 1.00 94.31 71 LYS A C 1
ATOM 525 O O . LYS A 1 71 ? -5.406 -2.526 -26.274 1.00 94.31 71 LYS A O 1
ATOM 530 N N . CYS A 1 72 ? -6.165 -0.492 -25.716 1.00 95.00 72 CYS A N 1
ATOM 531 C CA . CYS A 1 72 ? -7.378 -1.007 -25.090 1.00 95.00 72 CYS A CA 1
ATOM 532 C C . CYS A 1 72 ? -8.390 -1.436 -26.168 1.00 95.00 72 CYS A C 1
ATOM 534 O O . CYS A 1 72 ? -8.726 -0.609 -27.018 1.00 95.00 72 CYS A O 1
ATOM 536 N N . PRO A 1 73 ? -8.911 -2.678 -26.134 1.00 93.56 73 PRO A N 1
ATOM 537 C CA . PRO A 1 73 ? -9.868 -3.150 -27.136 1.00 93.56 73 PRO A CA 1
ATOM 538 C C . PRO A 1 73 ? -11.223 -2.432 -27.065 1.00 93.56 73 PRO A C 1
ATOM 540 O O . PRO A 1 73 ? -11.957 -2.435 -28.043 1.00 93.56 73 PRO A O 1
ATOM 543 N N . ASP A 1 74 ? -11.542 -1.784 -25.942 1.00 92.69 74 ASP A N 1
ATOM 544 C CA . ASP A 1 74 ? -12.875 -1.221 -25.711 1.00 92.69 74 ASP A CA 1
ATOM 545 C C . ASP A 1 74 ? -12.967 0.281 -25.926 1.00 92.69 74 ASP A C 1
ATOM 547 O O . ASP A 1 74 ? -13.930 0.765 -26.506 1.00 92.69 74 ASP A O 1
ATOM 551 N N . CYS A 1 75 ? -11.974 1.041 -25.459 1.00 94.94 75 CYS A N 1
ATOM 552 C CA . CYS A 1 75 ? -11.953 2.492 -25.656 1.00 94.94 75 CYS A CA 1
ATOM 553 C C . CYS A 1 75 ? -10.976 2.931 -26.753 1.00 94.94 75 CYS A C 1
ATOM 555 O O . CYS A 1 75 ? -10.868 4.123 -27.027 1.00 94.94 75 CYS A O 1
ATOM 557 N N . GLY A 1 76 ? -10.208 2.002 -27.333 1.00 94.06 76 GLY A N 1
ATOM 558 C CA . GLY A 1 76 ? -9.226 2.275 -28.385 1.00 94.06 76 GLY A CA 1
ATOM 559 C C . GLY A 1 76 ? -7.993 3.073 -27.946 1.00 94.06 76 GLY A C 1
ATOM 560 O O . GLY A 1 76 ? -7.058 3.198 -28.736 1.00 94.06 76 GLY A O 1
ATOM 561 N N . LYS A 1 77 ? -7.958 3.593 -26.709 1.00 94.56 77 LYS A N 1
ATOM 562 C CA . LYS A 1 77 ? -6.835 4.386 -26.190 1.00 94.56 77 LYS A CA 1
ATOM 563 C C . LYS A 1 77 ? -5.574 3.536 -26.057 1.00 94.56 77 LYS A C 1
ATOM 565 O O . LYS A 1 77 ? -5.625 2.376 -25.642 1.00 94.56 77 LYS A O 1
ATOM 570 N N . ILE A 1 78 ? -4.445 4.158 -26.371 1.00 95.25 78 ILE A N 1
ATOM 571 C CA . ILE A 1 78 ? -3.107 3.623 -26.135 1.00 95.25 78 ILE A CA 1
ATOM 572 C C . ILE A 1 78 ? -2.761 3.908 -24.671 1.00 95.25 78 ILE A C 1
ATOM 574 O O . ILE A 1 78 ? -2.762 5.063 -24.248 1.00 95.25 78 ILE A O 1
ATOM 578 N N . VAL A 1 79 ? -2.533 2.856 -23.887 1.00 94.06 79 VAL A N 1
ATOM 579 C CA . VAL A 1 79 ? -2.228 2.940 -22.455 1.00 94.06 79 VAL A CA 1
ATOM 580 C C . VAL A 1 79 ? -0.779 2.498 -22.235 1.00 94.06 79 VAL A C 1
ATOM 582 O O . VAL A 1 79 ? -0.423 1.406 -22.686 1.00 94.06 79 VAL A O 1
ATOM 585 N N . PRO A 1 80 ? 0.059 3.303 -21.559 1.00 92.56 80 PRO A N 1
ATOM 586 C CA . PRO A 1 80 ? 1.443 2.934 -21.282 1.00 92.56 80 PRO A CA 1
ATOM 587 C C . PRO A 1 80 ? 1.504 1.713 -20.357 1.00 92.56 80 PRO A C 1
ATOM 589 O O . PRO A 1 80 ? 0.763 1.634 -19.371 1.00 92.56 80 PRO A O 1
ATOM 592 N N . VAL A 1 81 ? 2.372 0.752 -20.683 1.00 90.56 81 VAL A N 1
ATOM 593 C CA . VAL A 1 81 ? 2.595 -0.438 -19.850 1.00 90.56 81 VAL A CA 1
ATOM 594 C C . VAL A 1 81 ? 3.592 -0.062 -18.749 1.00 90.56 81 VAL A C 1
ATOM 596 O O . VAL A 1 81 ? 4.695 0.378 -19.071 1.00 90.56 81 VAL A O 1
ATOM 599 N N . PRO A 1 82 ? 3.252 -0.210 -17.455 1.00 79.94 82 PRO A N 1
ATOM 600 C CA . PRO A 1 82 ? 4.204 0.052 -16.384 1.00 79.94 82 PRO A CA 1
ATOM 601 C C . PRO A 1 82 ? 5.332 -0.982 -16.443 1.00 79.94 82 PRO A C 1
ATOM 603 O O . PRO A 1 82 ? 5.080 -2.189 -16.405 1.00 79.94 82 PRO A O 1
ATOM 606 N N . SER A 1 83 ? 6.573 -0.511 -16.542 1.00 74.19 83 SER A N 1
ATOM 607 C CA . SER A 1 83 ? 7.746 -1.379 -16.540 1.00 74.19 83 SER A CA 1
ATOM 608 C C . SER A 1 83 ? 7.804 -2.173 -15.240 1.00 74.19 83 SER A C 1
ATOM 610 O O . SER A 1 83 ? 7.782 -1.602 -14.155 1.00 74.19 83 SER A O 1
ATOM 612 N N . SER A 1 84 ? 7.902 -3.501 -15.320 1.00 60.81 84 SER A N 1
ATOM 613 C CA . SER A 1 84 ? 7.934 -4.349 -14.113 1.00 60.81 84 SER A CA 1
ATOM 614 C C . SER A 1 84 ? 9.177 -4.094 -13.237 1.00 60.81 84 SER A C 1
ATOM 616 O O . SER A 1 84 ? 9.181 -4.430 -12.056 1.00 60.81 84 SER A O 1
ATOM 618 N N . SER A 1 85 ? 10.204 -3.440 -13.791 1.00 52.91 85 SER A N 1
ATOM 619 C CA . SER A 1 85 ? 11.407 -2.966 -13.091 1.00 52.91 85 SER A CA 1
ATOM 620 C C . SER A 1 85 ? 11.172 -1.702 -12.260 1.00 52.91 85 SER A C 1
ATOM 622 O O . SER A 1 85 ? 11.915 -1.444 -11.317 1.00 52.91 85 SER A O 1
ATOM 624 N N . SER A 1 86 ? 10.127 -0.922 -12.557 1.00 47.72 86 SER A N 1
ATOM 625 C CA . SER A 1 86 ? 9.652 0.116 -11.646 1.00 47.72 86 SER A CA 1
ATOM 626 C C . SER A 1 86 ? 8.699 -0.539 -10.661 1.00 47.72 86 SER A C 1
ATOM 628 O O . SER A 1 86 ? 7.483 -0.389 -10.738 1.00 47.72 86 SER A O 1
ATOM 630 N N . ASN A 1 87 ? 9.259 -1.312 -9.738 1.00 46.97 87 ASN A N 1
ATOM 631 C CA . ASN A 1 87 ? 8.607 -1.494 -8.460 1.00 46.97 87 ASN A CA 1
ATOM 632 C C . ASN A 1 87 ? 8.721 -0.120 -7.769 1.00 46.97 87 ASN A C 1
ATOM 634 O O . ASN A 1 87 ? 9.827 0.235 -7.357 1.00 46.97 87 ASN A O 1
ATOM 638 N N . PRO A 1 88 ? 7.651 0.690 -7.634 1.00 47.69 88 PRO A N 1
ATOM 639 C CA . PRO A 1 88 ? 7.750 1.941 -6.877 1.00 47.69 88 PRO A CA 1
ATOM 640 C C . PRO A 1 88 ? 8.118 1.687 -5.402 1.00 47.69 88 PRO A C 1
ATOM 642 O O . PRO A 1 88 ? 8.397 2.618 -4.663 1.00 47.69 88 PRO A O 1
ATOM 645 N N . ALA A 1 89 ? 8.175 0.424 -4.967 1.00 47.34 89 ALA A N 1
ATOM 646 C CA . ALA A 1 89 ? 8.543 0.031 -3.617 1.00 47.34 89 ALA A CA 1
ATOM 647 C C . ALA A 1 89 ? 10.044 0.151 -3.271 1.00 47.34 89 ALA A C 1
ATOM 649 O O . ALA A 1 89 ? 10.377 -0.088 -2.116 1.00 47.34 89 ALA A O 1
ATOM 650 N N . LEU A 1 90 ? 10.943 0.508 -4.204 1.00 47.50 90 LEU A N 1
ATOM 651 C CA . LEU A 1 90 ? 12.372 0.733 -3.890 1.00 47.50 90 LEU A CA 1
ATOM 652 C C . LEU A 1 90 ? 13.042 1.894 -4.654 1.00 47.50 90 LEU A C 1
ATOM 654 O O . LEU A 1 90 ? 14.254 2.064 -4.560 1.00 47.50 90 LEU A O 1
ATOM 658 N N . ALA A 1 91 ? 12.276 2.726 -5.364 1.00 47.91 91 ALA A N 1
ATOM 659 C CA . ALA A 1 91 ? 12.776 3.978 -5.930 1.00 47.91 91 ALA A CA 1
ATOM 660 C C . ALA A 1 91 ? 12.217 5.155 -5.124 1.00 47.91 91 ALA A C 1
ATOM 662 O O . ALA A 1 91 ? 11.103 5.600 -5.383 1.00 47.91 91 ALA A O 1
ATOM 663 N N . SER A 1 92 ? 12.984 5.614 -4.132 1.00 49.94 92 SER A N 1
ATOM 664 C CA . SER A 1 92 ? 13.042 7.009 -3.648 1.00 49.94 92 SER A CA 1
ATOM 665 C C . SER A 1 92 ? 11.734 7.751 -3.331 1.00 49.94 92 SER A C 1
ATOM 667 O O . SER A 1 92 ? 11.735 8.968 -3.211 1.00 49.94 92 SER A O 1
ATOM 669 N N . SER A 1 93 ? 10.619 7.048 -3.163 1.00 48.91 93 SER A N 1
ATOM 670 C CA . SER A 1 93 ? 9.295 7.616 -2.892 1.00 48.91 93 SER A CA 1
ATOM 671 C C . SER A 1 93 ? 8.808 7.201 -1.505 1.00 48.91 93 SER A C 1
ATOM 673 O O . SER A 1 93 ? 7.641 6.892 -1.281 1.00 48.91 93 SER A O 1
ATOM 675 N N . HIS A 1 94 ? 9.727 7.214 -0.537 1.00 46.50 94 HIS A N 1
ATOM 676 C CA . HIS A 1 94 ? 9.325 7.454 0.842 1.00 46.50 94 HIS A CA 1
ATOM 677 C C . HIS A 1 94 ? 8.932 8.938 0.919 1.00 46.50 94 HIS A C 1
ATOM 679 O O . HIS A 1 94 ? 9.718 9.765 0.462 1.00 46.50 94 HIS A O 1
ATOM 685 N N . PRO A 1 95 ? 7.777 9.323 1.489 1.00 55.59 95 PRO A N 1
ATOM 686 C CA . PRO A 1 95 ? 7.425 10.737 1.677 1.00 55.59 95 PRO A CA 1
ATOM 687 C C . PRO A 1 95 ? 8.412 11.506 2.582 1.00 55.59 95 PRO A C 1
ATOM 689 O O . PRO A 1 95 ? 8.268 12.709 2.747 1.00 55.59 95 PRO A O 1
ATOM 692 N N . GLU A 1 96 ? 9.419 10.823 3.143 1.00 51.38 96 GLU A N 1
ATOM 693 C CA . GLU A 1 96 ? 10.540 11.413 3.894 1.00 51.38 96 GLU A CA 1
ATOM 694 C C . GLU A 1 96 ? 11.910 11.182 3.227 1.00 51.38 96 GLU A C 1
ATOM 696 O O . GLU A 1 96 ? 12.947 11.394 3.853 1.00 51.38 96 GLU A O 1
ATOM 70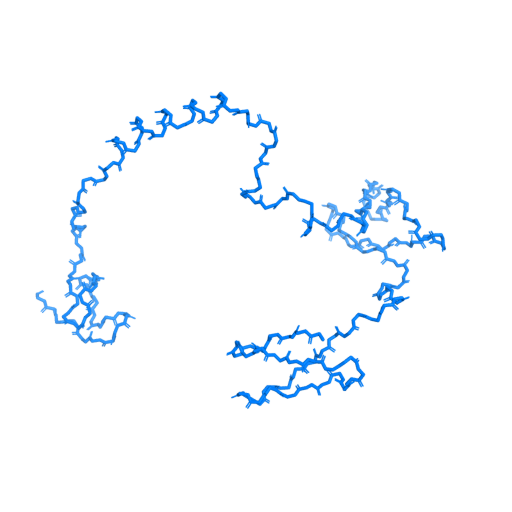1 N N . ALA A 1 97 ? 11.953 10.703 1.978 1.00 60.19 97 ALA A N 1
ATOM 702 C CA . ALA A 1 97 ? 13.207 10.658 1.235 1.00 60.19 97 ALA A CA 1
ATOM 703 C C . ALA A 1 97 ? 13.648 12.100 0.953 1.00 60.19 97 ALA A C 1
ATOM 705 O O . ALA A 1 97 ? 12.893 12.866 0.355 1.00 60.19 97 ALA A O 1
ATOM 706 N N . GLN A 1 98 ? 14.853 12.469 1.397 1.00 57.91 98 GLN A N 1
ATOM 707 C CA . GLN A 1 98 ? 15.430 13.783 1.117 1.00 57.91 98 GLN A CA 1
ATOM 708 C C . GLN A 1 98 ? 15.445 14.015 -0.394 1.00 57.91 98 GLN A C 1
ATOM 710 O O . GLN A 1 98 ? 16.127 13.316 -1.145 1.00 57.91 98 GLN A O 1
ATOM 715 N N . THR A 1 99 ? 14.667 14.994 -0.841 1.00 61.44 99 THR A N 1
ATOM 716 C CA . THR A 1 99 ? 14.734 15.501 -2.204 1.00 61.44 99 THR A CA 1
ATOM 717 C C . THR A 1 99 ? 16.125 16.086 -2.404 1.00 61.44 99 THR A C 1
ATOM 719 O O . THR A 1 99 ? 16.500 17.014 -1.692 1.00 61.44 99 THR A O 1
ATOM 722 N N . ALA A 1 100 ? 16.878 15.568 -3.377 1.00 70.69 100 ALA A N 1
ATOM 723 C CA . ALA A 1 100 ? 18.221 16.047 -3.729 1.00 70.69 100 ALA A CA 1
ATOM 724 C C . ALA A 1 100 ? 18.264 17.527 -4.179 1.00 70.69 100 ALA A C 1
ATOM 726 O O . ALA A 1 100 ? 19.328 18.034 -4.512 1.00 70.69 100 ALA A O 1
ATOM 727 N N . GLU A 1 101 ? 17.113 18.202 -4.199 1.00 69.25 101 GLU A N 1
ATOM 728 C CA . GLU A 1 101 ? 16.929 19.586 -4.627 1.00 69.25 101 GLU A CA 1
ATOM 729 C C . GLU A 1 101 ? 16.928 20.602 -3.474 1.00 69.25 101 GLU A C 1
ATOM 731 O O . GLU A 1 101 ? 16.864 21.791 -3.751 1.00 69.25 101 GLU A O 1
ATOM 736 N N . LEU A 1 102 ? 17.001 20.176 -2.203 1.00 82.44 102 LEU A N 1
ATOM 737 C CA . LEU A 1 102 ? 17.193 21.108 -1.083 1.00 82.44 102 LEU A CA 1
ATOM 738 C C . LEU A 1 102 ? 18.671 21.167 -0.709 1.00 82.44 102 LEU A C 1
ATOM 740 O O . LEU A 1 102 ? 19.205 20.229 -0.107 1.00 82.44 102 LEU A O 1
ATOM 744 N N . ASP A 1 103 ? 19.326 22.270 -1.059 1.00 85.50 103 ASP A N 1
ATOM 745 C CA . ASP A 1 103 ? 20.709 22.506 -0.666 1.00 85.50 103 ASP A CA 1
ATOM 746 C C . ASP A 1 103 ? 20.824 22.947 0.811 1.00 85.50 103 ASP A C 1
ATOM 748 O O . ASP A 1 103 ? 19.844 23.113 1.547 1.00 85.50 103 ASP A O 1
ATOM 752 N N . ALA A 1 104 ? 22.061 23.101 1.290 1.00 84.56 104 ALA A N 1
ATOM 753 C CA . ALA A 1 104 ? 22.313 23.502 2.672 1.00 84.56 104 ALA A CA 1
ATOM 754 C C . ALA A 1 104 ? 21.793 24.918 2.995 1.00 84.56 104 ALA A C 1
ATOM 756 O O . ALA A 1 104 ? 21.493 25.203 4.157 1.00 84.56 104 ALA A O 1
ATOM 757 N N . ALA A 1 105 ? 21.684 25.801 1.997 1.00 89.88 105 ALA A N 1
ATOM 758 C CA . ALA A 1 105 ? 21.171 27.152 2.185 1.00 89.88 105 ALA A CA 1
ATOM 759 C C . ALA A 1 105 ? 19.644 27.134 2.345 1.00 89.88 105 ALA A C 1
ATOM 761 O O . ALA A 1 105 ? 19.123 27.762 3.271 1.00 89.88 105 ALA A O 1
ATOM 762 N N . ASP A 1 106 ? 18.940 26.345 1.535 1.00 87.19 106 ASP A N 1
ATOM 763 C CA . ASP A 1 106 ? 17.490 26.158 1.639 1.00 87.19 106 ASP A CA 1
ATOM 764 C C . ASP A 1 106 ? 17.090 25.543 2.985 1.00 87.19 106 ASP A C 1
ATOM 766 O O . ASP A 1 106 ? 16.138 25.994 3.634 1.00 87.19 106 ASP A O 1
ATOM 770 N N . MET A 1 107 ? 17.870 24.570 3.470 1.00 88.38 107 MET A N 1
ATOM 771 C CA . MET A 1 107 ? 17.685 23.995 4.807 1.00 88.38 107 MET A CA 1
ATOM 772 C C . MET A 1 107 ? 17.814 25.055 5.918 1.00 88.38 107 MET A C 1
ATOM 774 O O . MET A 1 107 ? 17.003 25.068 6.847 1.00 88.38 107 MET A O 1
ATOM 778 N N . ALA A 1 108 ? 18.768 25.989 5.813 1.00 92.50 108 ALA A N 1
ATOM 779 C CA . ALA A 1 108 ? 18.947 27.069 6.791 1.00 92.50 108 ALA A CA 1
ATOM 780 C C . ALA A 1 108 ? 17.800 28.100 6.765 1.00 92.50 108 ALA A C 1
ATOM 782 O O . ALA A 1 108 ? 17.387 28.619 7.813 1.00 92.50 108 ALA A O 1
ATOM 783 N N . VAL A 1 109 ? 17.248 28.381 5.580 1.00 93.12 109 VAL A N 1
ATOM 784 C CA . VAL A 1 109 ? 16.059 29.235 5.427 1.00 93.12 109 VAL A CA 1
ATOM 785 C C . VAL A 1 109 ? 14.844 28.576 6.086 1.00 93.12 109 VAL A C 1
ATOM 787 O O . VAL A 1 109 ? 14.131 29.233 6.855 1.00 93.12 109 VAL A O 1
ATOM 790 N N . LEU A 1 110 ? 14.639 27.272 5.866 1.00 87.75 110 LEU A N 1
ATOM 791 C CA . LEU A 1 110 ? 13.547 26.513 6.484 1.00 87.75 110 LEU A CA 1
ATOM 792 C C . LEU A 1 110 ? 13.670 26.440 8.007 1.00 87.75 110 LEU A C 1
ATOM 794 O O . LEU A 1 110 ? 12.671 26.619 8.705 1.00 87.75 110 LEU A O 1
ATOM 798 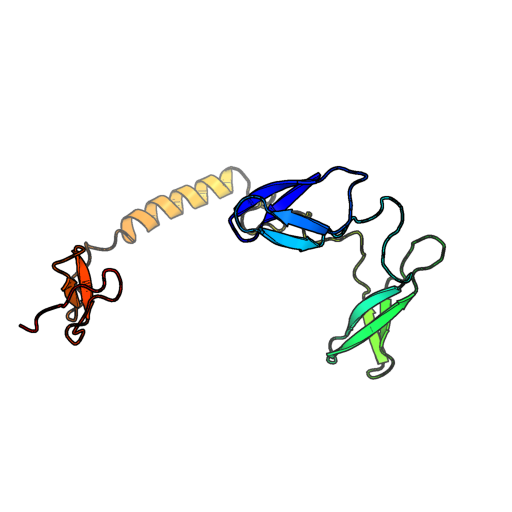N N . GLU A 1 111 ? 14.874 26.237 8.539 1.00 88.88 111 GLU A N 1
ATOM 799 C CA . GLU A 1 111 ? 15.100 26.211 9.987 1.00 88.88 111 GLU A CA 1
ATOM 800 C C . GLU A 1 111 ? 14.815 27.580 10.627 1.00 88.88 111 GLU A C 1
ATOM 802 O O . GLU A 1 111 ? 14.172 27.669 11.678 1.00 88.88 111 GLU A O 1
ATOM 807 N N . THR A 1 112 ? 15.204 28.669 9.959 1.00 91.00 112 THR A N 1
ATOM 808 C CA . THR A 1 112 ? 14.906 30.036 10.413 1.00 91.00 112 THR A CA 1
ATOM 809 C C . THR A 1 112 ? 13.398 30.311 10.412 1.00 91.00 112 THR A C 1
ATOM 811 O O . THR A 1 112 ? 12.864 30.834 11.399 1.00 91.00 112 THR A O 1
ATOM 814 N N . TRP A 1 113 ? 12.683 29.903 9.357 1.00 90.94 113 TRP A N 1
ATOM 815 C CA . TRP A 1 113 ? 11.221 29.994 9.299 1.00 90.94 113 TRP A CA 1
ATOM 816 C C . TRP A 1 113 ? 10.555 29.161 10.403 1.00 90.94 113 TRP A C 1
ATOM 818 O O . TRP A 1 113 ? 9.673 29.660 11.110 1.00 90.94 113 TRP A O 1
ATOM 828 N N . ALA A 1 114 ? 11.024 27.927 10.616 1.00 87.44 114 ALA A N 1
ATOM 829 C CA . ALA A 1 114 ? 10.508 27.028 11.643 1.00 87.44 114 ALA A CA 1
ATOM 830 C C . ALA A 1 114 ? 10.674 27.621 13.049 1.00 87.44 114 ALA A C 1
ATOM 832 O O . ALA A 1 114 ? 9.718 27.619 13.825 1.00 87.44 114 ALA A O 1
ATOM 833 N N . ARG A 1 115 ? 11.831 28.217 13.375 1.00 84.00 115 ARG A N 1
ATOM 834 C CA . ARG A 1 115 ? 12.039 28.895 14.671 1.00 84.00 115 ARG A CA 1
ATOM 835 C C . ARG A 1 115 ? 11.076 30.068 14.870 1.00 84.00 115 ARG A C 1
ATOM 837 O O . ARG A 1 115 ? 10.538 30.227 15.965 1.00 84.00 115 ARG A O 1
ATOM 844 N N . GLY A 1 116 ? 10.807 30.846 13.821 1.00 83.56 116 GLY A N 1
ATOM 845 C CA . GLY A 1 116 ? 9.836 31.943 13.871 1.00 83.56 116 GLY A CA 1
ATOM 846 C C . GLY A 1 116 ? 8.386 31.471 14.048 1.00 83.56 116 GLY A C 1
ATOM 847 O O . GLY A 1 116 ? 7.614 32.089 14.784 1.00 83.56 116 GLY A O 1
ATOM 848 N N . HIS A 1 117 ? 8.011 30.358 13.414 1.00 77.38 117 HIS A N 1
ATOM 849 C CA . HIS A 1 117 ? 6.637 29.850 13.429 1.00 77.38 117 HIS A CA 1
ATOM 850 C C . HIS A 1 117 ? 6.312 28.917 14.605 1.00 77.38 117 HIS A C 1
ATOM 852 O O . HIS A 1 117 ? 5.185 28.968 15.108 1.00 77.38 117 HIS A O 1
ATOM 858 N N . LEU A 1 118 ? 7.259 28.121 15.115 1.00 65.69 118 LEU A N 1
ATOM 859 C CA . LEU A 1 118 ? 7.049 27.336 16.341 1.00 65.69 118 LEU A CA 1
ATOM 860 C C . LEU A 1 118 ? 6.869 28.239 17.567 1.00 65.69 118 LEU A C 1
ATOM 862 O O . LEU A 1 118 ? 5.999 27.979 18.395 1.00 65.69 118 LEU A O 1
ATOM 866 N N . ALA A 1 119 ? 7.600 29.355 17.645 1.00 61.25 119 ALA A N 1
ATOM 867 C CA . ALA A 1 119 ? 7.402 30.343 18.707 1.00 61.25 119 ALA A CA 1
ATOM 868 C C . ALA A 1 119 ? 5.989 30.962 18.687 1.00 61.25 119 ALA A C 1
ATOM 870 O O . ALA A 1 119 ? 5.476 31.382 19.722 1.00 61.25 119 ALA A O 1
ATOM 871 N N . LYS A 1 120 ? 5.338 30.986 17.517 1.00 60.56 120 LYS A N 1
ATOM 872 C CA . LYS A 1 120 ? 3.997 31.552 17.314 1.00 60.56 120 LYS A CA 1
ATOM 873 C C . LYS A 1 120 ? 2.868 30.521 17.438 1.00 60.56 120 LYS A C 1
ATOM 875 O O . LYS A 1 120 ? 1.720 30.902 17.644 1.00 60.56 120 LYS A O 1
ATOM 880 N N . THR A 1 121 ? 3.189 29.232 17.326 1.00 52.50 121 THR A N 1
ATOM 881 C CA . THR A 1 121 ? 2.249 28.100 17.439 1.00 52.50 121 THR A CA 1
ATOM 882 C C . THR A 1 121 ? 2.378 27.342 18.755 1.00 52.50 121 THR A C 1
ATOM 884 O O . THR A 1 121 ? 1.761 26.289 18.901 1.00 52.50 121 THR A O 1
ATOM 887 N N . ALA A 1 122 ? 3.109 27.883 19.737 1.00 58.19 122 ALA A N 1
ATOM 888 C CA . ALA A 1 122 ? 2.967 27.486 21.131 1.00 58.19 122 ALA A CA 1
ATOM 889 C C . ALA A 1 122 ? 1.495 27.668 21.535 1.00 58.19 122 ALA A C 1
ATOM 891 O O . ALA A 1 122 ? 1.051 28.754 21.907 1.00 58.19 122 ALA A O 1
ATOM 892 N N . VAL A 1 123 ? 0.722 26.595 21.366 1.00 55.56 123 VAL A N 1
ATOM 893 C CA . VAL A 1 123 ? -0.691 26.524 21.707 1.00 55.56 123 VAL A CA 1
ATOM 894 C C . VAL A 1 123 ? -0.777 26.898 23.185 1.00 55.56 123 VAL A C 1
ATOM 896 O O . VAL A 1 123 ? -0.119 26.242 23.999 1.00 55.56 123 VAL A O 1
ATOM 899 N N . PRO A 1 124 ? -1.525 27.950 23.567 1.00 53.97 124 PRO A N 1
ATOM 900 C CA . PRO A 1 124 ? -1.746 28.217 24.976 1.00 53.97 124 PRO A CA 1
ATOM 901 C C . PRO A 1 124 ? -2.340 26.952 25.590 1.00 53.97 124 PRO A C 1
ATOM 903 O O . PRO A 1 124 ? -3.264 26.370 25.018 1.00 53.97 124 PRO A O 1
ATOM 906 N N . ALA A 1 125 ? -1.756 26.522 26.712 1.00 56.06 125 ALA A N 1
ATOM 907 C CA . ALA A 1 125 ? -2.172 25.373 27.502 1.00 56.06 125 ALA A CA 1
ATOM 908 C C . ALA A 1 125 ? -3.686 25.171 27.404 1.00 56.06 125 ALA A C 1
ATOM 910 O O . ALA A 1 125 ? -4.455 26.071 27.743 1.00 56.06 125 ALA A O 1
ATOM 911 N N . VAL A 1 126 ? -4.057 24.012 26.858 1.00 54.22 126 VAL A N 1
ATOM 912 C CA . VAL A 1 126 ? -5.407 23.551 26.541 1.00 54.22 126 VAL A CA 1
ATOM 913 C C . VAL A 1 126 ? -6.427 24.182 27.490 1.00 54.22 126 VAL A C 1
ATOM 915 O O . VAL A 1 126 ? -6.590 23.750 28.632 1.00 54.22 126 VAL A O 1
ATOM 918 N N . LYS A 1 127 ? -7.114 25.237 27.033 1.00 53.44 127 LYS A N 1
ATOM 919 C CA . LYS A 1 127 ? -8.370 25.653 27.654 1.00 53.44 127 LYS A CA 1
ATOM 920 C C . LYS A 1 127 ? -9.273 24.440 27.517 1.00 53.44 127 LYS A C 1
ATOM 922 O O . LYS A 1 127 ? -9.650 24.106 26.399 1.00 53.44 127 LYS A O 1
ATOM 927 N N . ALA A 1 128 ? -9.522 23.755 28.632 1.00 53.72 128 ALA A N 1
ATOM 928 C CA . ALA A 1 128 ? -10.422 22.619 28.707 1.00 53.72 128 ALA A CA 1
ATOM 929 C C . ALA A 1 128 ? -11.688 22.962 27.919 1.00 53.72 128 ALA A C 1
ATOM 931 O O . ALA A 1 128 ? -12.422 23.878 28.297 1.00 53.72 128 ALA A O 1
ATOM 932 N N . GLU A 1 129 ? -11.880 22.290 26.783 1.00 53.16 129 GLU A N 1
ATOM 933 C CA . GLU A 1 129 ? -13.076 22.451 25.973 1.00 53.16 129 GLU A CA 1
ATOM 934 C C . GLU A 1 129 ? -14.274 22.230 26.896 1.00 53.16 129 GLU A C 1
ATOM 936 O O . GLU A 1 129 ? -14.388 21.196 27.565 1.00 53.16 129 GLU A O 1
ATOM 941 N N . ALA A 1 130 ? -15.114 23.259 27.003 1.00 60.59 130 ALA A N 1
ATOM 942 C CA . ALA A 1 130 ? -16.313 23.266 27.821 1.00 60.59 130 ALA A CA 1
ATOM 943 C C . ALA A 1 130 ? -17.201 22.094 27.382 1.00 60.59 130 ALA A C 1
ATOM 945 O O . ALA A 1 130 ? -17.896 22.175 26.375 1.00 60.59 130 ALA A O 1
ATOM 946 N N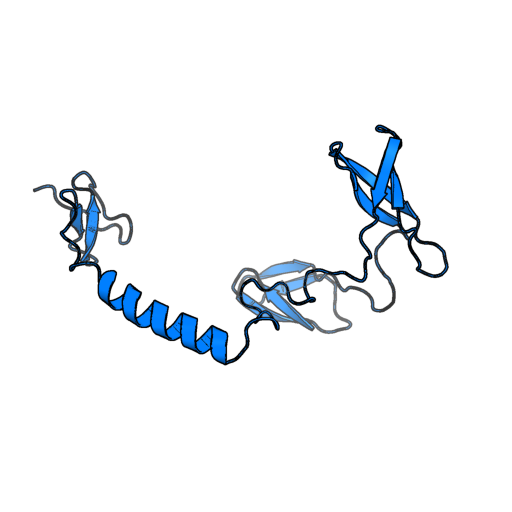 . GLY A 1 131 ? -17.104 20.957 28.073 1.00 71.06 131 GLY A N 1
ATOM 947 C CA . GLY A 1 131 ? -17.647 19.721 27.512 1.00 71.06 131 GLY A CA 1
ATOM 948 C C . GLY A 1 131 ? -17.152 18.410 28.123 1.00 71.06 131 GLY A C 1
ATOM 949 O O . GLY A 1 131 ? -17.825 17.381 28.000 1.00 71.06 131 GLY A O 1
ATOM 950 N N . LEU A 1 132 ? -15.970 18.412 28.747 1.00 83.12 132 LEU A N 1
ATOM 951 C CA . LEU A 1 132 ? -15.321 17.174 29.180 1.00 83.12 132 LEU A CA 1
ATOM 952 C C . LEU A 1 132 ? -15.099 17.133 30.701 1.00 83.12 132 LEU A C 1
ATOM 954 O O . LEU A 1 132 ? -14.660 18.098 31.322 1.00 83.12 132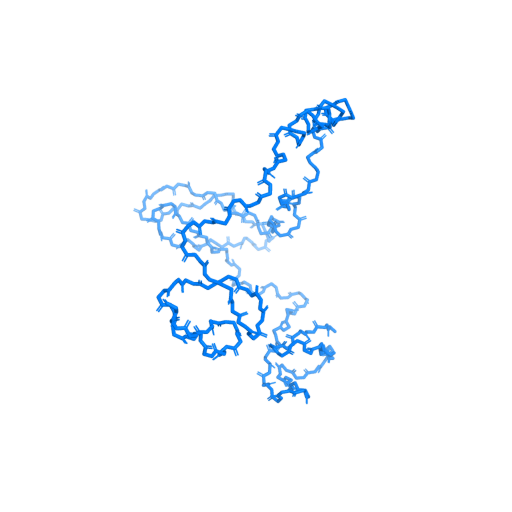 LEU A O 1
ATOM 958 N N . ARG A 1 133 ? -15.419 15.983 31.304 1.00 88.06 133 ARG A N 1
ATOM 959 C CA . ARG A 1 133 ? -15.079 15.611 32.687 1.00 88.06 133 ARG A CA 1
ATOM 960 C C . ARG A 1 133 ? -13.824 14.744 32.675 1.00 88.06 133 ARG A C 1
ATOM 962 O O . ARG A 1 133 ? -13.479 14.183 31.646 1.00 88.06 133 ARG A O 1
ATOM 969 N N . VAL A 1 134 ? -13.165 14.571 33.814 1.00 92.44 134 VAL A N 1
ATOM 970 C CA . VAL A 1 134 ? -12.013 13.663 33.933 1.00 92.44 134 VAL A CA 1
ATOM 971 C C . VAL A 1 134 ? -12.471 12.319 34.501 1.00 92.44 134 VAL A C 1
ATOM 973 O O . VAL A 1 134 ? -13.178 12.281 35.508 1.00 92.44 134 VAL A O 1
ATOM 976 N N . CYS A 1 135 ? -12.094 11.212 33.857 1.00 92.75 135 CYS A N 1
ATOM 977 C CA . CYS A 1 135 ? -12.378 9.867 34.355 1.00 92.75 135 CYS A CA 1
ATOM 978 C C . CYS A 1 135 ? -11.611 9.593 35.666 1.00 92.75 135 CYS A C 1
ATOM 980 O O . CYS A 1 135 ? -10.385 9.726 35.666 1.00 92.75 135 CYS A O 1
ATOM 982 N N . PRO A 1 136 ? -12.265 9.126 36.747 1.00 93.88 136 PRO A N 1
ATOM 983 C CA . PRO A 1 136 ? -11.586 8.841 38.014 1.00 93.88 136 PRO A CA 1
ATOM 984 C C . PRO A 1 136 ? -10.675 7.605 37.956 1.00 93.88 136 PRO A C 1
ATOM 986 O O . PRO A 1 136 ? -9.794 7.466 38.794 1.00 93.88 136 PRO A O 1
ATOM 989 N N . GLY A 1 137 ? -10.878 6.705 36.986 1.00 94.94 137 GLY A N 1
ATOM 990 C CA . GLY A 1 137 ? -10.070 5.491 36.849 1.00 94.94 137 GLY A CA 1
ATOM 991 C C . GLY A 1 137 ? -8.755 5.696 36.094 1.00 94.94 137 GLY A C 1
ATOM 992 O O . GLY A 1 137 ? -7.763 5.060 36.424 1.00 94.94 137 GLY A O 1
ATOM 993 N N . CYS A 1 138 ? -8.732 6.568 35.079 1.00 95.31 138 CYS A N 1
ATOM 994 C CA . CYS A 1 138 ? -7.571 6.706 34.186 1.00 95.31 138 CYS A CA 1
ATOM 995 C C . CYS A 1 138 ? -7.121 8.147 33.913 1.00 95.31 138 CYS A C 1
ATOM 997 O O . CYS A 1 138 ? -6.162 8.346 33.171 1.00 95.31 138 CYS A O 1
ATOM 999 N N . GLY A 1 139 ? -7.812 9.160 34.442 1.00 91.81 139 GLY A N 1
ATOM 1000 C CA . GLY A 1 139 ? -7.439 10.568 34.266 1.00 91.81 139 GLY A CA 1
ATOM 1001 C C . GLY A 1 139 ? -7.679 11.141 32.864 1.00 91.81 139 GLY A C 1
ATOM 1002 O O . GLY A 1 139 ? -7.391 12.311 32.626 1.00 91.81 139 GLY A O 1
ATOM 1003 N N . ARG A 1 140 ? -8.220 10.358 31.922 1.00 92.19 140 ARG A N 1
ATOM 1004 C CA . ARG A 1 140 ? -8.518 10.841 30.567 1.00 92.19 140 ARG A CA 1
ATOM 1005 C C . ARG A 1 140 ? -9.811 11.655 30.526 1.00 92.19 140 ARG A C 1
ATOM 1007 O O . ARG A 1 140 ? -10.745 11.357 31.283 1.00 92.19 140 ARG A O 1
ATOM 1014 N N . PRO A 1 141 ? -9.894 12.653 29.633 1.00 91.81 141 PRO A N 1
ATOM 1015 C CA . PRO A 1 141 ? -11.096 13.444 29.481 1.00 91.81 141 PRO A CA 1
ATOM 1016 C C . PRO A 1 141 ? -12.196 12.600 28.814 1.00 91.81 141 PRO A C 1
ATOM 1018 O O . PRO A 1 141 ? -11.967 11.867 27.853 1.00 91.81 141 PRO A O 1
ATOM 1021 N N . VAL A 1 142 ? -13.400 12.669 29.368 1.00 92.19 142 VAL A N 1
ATOM 1022 C CA . VAL A 1 142 ? -14.598 11.946 28.941 1.00 92.19 142 VAL A CA 1
ATOM 1023 C C . VAL A 1 142 ? -15.728 12.940 28.720 1.00 92.19 142 VAL A C 1
ATOM 1025 O O . VAL A 1 142 ? -15.851 13.933 29.433 1.00 92.19 142 VAL A O 1
ATOM 1028 N N . HIS A 1 143 ? -16.577 12.674 27.734 1.00 90.62 143 HIS A N 1
ATOM 1029 C CA . HIS A 1 143 ? -17.736 13.515 27.444 1.00 90.62 143 HIS A CA 1
ATOM 1030 C C . HIS A 1 143 ? -18.666 13.625 28.671 1.00 90.62 143 HIS A C 1
ATOM 1032 O O . HIS A 1 143 ? -18.909 12.619 29.339 1.00 90.62 143 HIS A O 1
ATOM 1038 N N . LEU A 1 144 ? -19.239 14.805 28.954 1.00 88.62 144 LEU A N 1
ATOM 1039 C CA . LEU A 1 144 ? -20.163 15.032 30.091 1.00 88.62 144 LEU A CA 1
ATOM 1040 C C . LEU A 1 144 ? -21.320 14.013 30.171 1.00 88.62 144 LEU A C 1
ATOM 1042 O O . LEU A 1 144 ? -21.789 13.681 31.258 1.00 88.62 144 LEU A O 1
ATOM 1046 N N . GLY A 1 145 ? -21.792 13.521 29.024 1.00 88.75 145 GLY A N 1
ATOM 1047 C CA . GLY A 1 145 ? -22.883 12.541 28.942 1.00 88.75 145 GLY A CA 1
ATOM 1048 C C . GLY A 1 145 ? -22.468 11.072 29.096 1.00 88.75 145 GLY A C 1
ATOM 1049 O O . GLY A 1 145 ? -23.342 10.208 29.150 1.00 88.75 145 GLY A O 1
ATOM 1050 N N . ALA A 1 146 ? -21.169 10.761 29.137 1.00 91.75 146 ALA A N 1
ATOM 1051 C CA . ALA A 1 146 ? -20.692 9.381 29.183 1.00 91.75 146 ALA A CA 1
ATOM 1052 C C . ALA A 1 146 ? -20.935 8.749 30.565 1.00 91.75 146 ALA A C 1
ATOM 1054 O O . ALA A 1 146 ? -20.564 9.318 31.586 1.00 91.75 146 ALA A O 1
ATOM 1055 N N . VAL A 1 147 ? -21.540 7.556 30.580 1.00 95.44 147 VAL A N 1
ATOM 1056 C CA . VAL A 1 147 ? -21.801 6.764 31.801 1.00 95.44 147 VAL A CA 1
ATOM 1057 C C . VAL A 1 147 ? -20.598 5.884 32.169 1.00 95.44 147 VAL A C 1
ATOM 1059 O O . VAL A 1 147 ? -20.371 5.592 33.337 1.00 95.44 147 VAL A O 1
ATOM 1062 N N . ALA A 1 148 ? -19.778 5.500 31.187 1.00 96.50 148 ALA A N 1
ATOM 1063 C CA . ALA A 1 148 ? -18.553 4.733 31.388 1.00 96.50 148 ALA A CA 1
ATOM 1064 C C . ALA A 1 148 ? -17.412 5.287 30.529 1.00 96.50 148 ALA A C 1
ATOM 1066 O O . ALA A 1 148 ? -17.629 5.798 29.425 1.00 96.50 148 ALA A O 1
ATOM 1067 N N . CYS A 1 149 ? -16.185 5.184 31.037 1.00 95.38 149 CYS A N 1
ATOM 1068 C CA . CYS A 1 149 ? -14.987 5.561 30.306 1.00 95.38 149 CYS A CA 1
ATOM 1069 C C . CYS A 1 149 ? -14.753 4.592 29.144 1.00 95.38 149 CYS A C 1
ATOM 1071 O O . CYS A 1 149 ? -14.682 3.383 29.347 1.00 95.38 149 CYS A O 1
ATOM 1073 N N . ARG A 1 150 ? -14.565 5.123 27.932 1.00 95.00 150 ARG A N 1
ATOM 1074 C CA . ARG A 1 150 ? -14.262 4.309 26.742 1.00 95.00 150 ARG A CA 1
ATOM 1075 C C . ARG A 1 150 ? -12.911 3.594 26.803 1.00 95.00 150 ARG A C 1
ATOM 1077 O O . ARG A 1 150 ? -12.718 2.636 26.072 1.00 95.00 150 ARG A O 1
ATOM 1084 N N . GLU A 1 151 ? -12.002 4.068 27.648 1.00 94.75 151 GLU A N 1
ATOM 1085 C CA . GLU A 1 151 ? -10.621 3.582 27.708 1.00 94.75 151 GLU A CA 1
ATOM 1086 C C . GLU A 1 151 ? -10.438 2.506 28.776 1.00 94.75 151 GLU A C 1
ATOM 1088 O O . GLU A 1 151 ? -9.902 1.441 28.499 1.00 94.75 151 GLU A O 1
ATOM 1093 N N . CYS A 1 152 ? -10.906 2.757 30.001 1.00 95.31 152 CYS A N 1
ATOM 1094 C CA . CYS A 1 152 ? -10.723 1.829 31.121 1.00 95.31 152 CYS A CA 1
ATOM 1095 C C . CYS A 1 152 ? -12.013 1.136 31.576 1.00 95.31 152 CYS A C 1
ATOM 1097 O O . CYS A 1 152 ? -11.976 0.332 32.501 1.00 95.31 152 CYS A O 1
ATOM 1099 N N . GLY A 1 153 ? -13.168 1.470 30.992 1.00 95.19 153 GLY A N 1
ATOM 1100 C CA . GLY A 1 153 ? -14.466 0.904 31.375 1.00 95.19 153 GLY A CA 1
ATOM 1101 C C . GLY A 1 153 ? -15.012 1.385 32.725 1.00 95.19 153 GLY A C 1
ATOM 1102 O O . GLY A 1 153 ? -16.147 1.065 33.066 1.00 95.19 153 GLY A O 1
ATOM 1103 N N . THR A 1 154 ? -14.253 2.177 33.492 1.00 96.56 154 THR A N 1
ATOM 1104 C CA . THR A 1 154 ? -14.693 2.696 34.795 1.00 96.56 154 THR A CA 1
ATOM 1105 C C . THR A 1 154 ? -15.941 3.564 34.644 1.00 96.56 154 THR A C 1
ATOM 1107 O O . THR A 1 154 ? -16.004 4.426 33.765 1.00 96.56 154 THR A O 1
ATOM 1110 N N . HIS A 1 155 ? -16.928 3.353 35.516 1.00 96.06 155 HIS A N 1
ATOM 1111 C CA . HIS A 1 155 ? -18.150 4.151 35.555 1.00 96.06 155 HIS A CA 1
ATOM 1112 C C . HIS A 1 155 ? -17.837 5.612 35.917 1.00 96.06 155 HIS A C 1
ATOM 1114 O O . HIS A 1 155 ? -17.112 5.885 36.876 1.00 96.06 155 HIS A O 1
ATOM 1120 N N . VAL A 1 156 ? -18.388 6.555 35.154 1.00 94.12 156 VAL A N 1
ATOM 1121 C CA . VAL A 1 156 ? -18.172 7.993 35.339 1.00 94.12 156 VAL A CA 1
ATOM 1122 C C . VAL A 1 156 ? -19.443 8.588 35.955 1.00 94.12 156 VAL A C 1
ATOM 1124 O O . VAL A 1 156 ? -20.466 8.669 35.274 1.00 94.12 156 VAL A O 1
ATOM 1127 N N . PRO A 1 157 ? -19.424 8.993 37.239 1.00 86.75 157 PRO A N 1
ATOM 1128 C CA . PRO A 1 157 ? -20.609 9.535 37.892 1.00 86.75 157 PRO A CA 1
ATOM 1129 C C . PRO A 1 157 ? -21.038 10.861 37.249 1.00 86.75 157 PRO A C 1
ATOM 1131 O O . PRO A 1 157 ? -20.209 11.718 36.922 1.00 86.75 157 PRO A O 1
ATOM 1134 N N . LYS A 1 158 ? -22.353 11.038 37.079 1.00 82.75 158 LYS A N 1
ATOM 1135 C CA . LYS A 1 158 ? -22.932 12.318 36.666 1.00 82.75 158 LYS A CA 1
ATOM 1136 C C . LYS A 1 158 ? -22.893 13.273 37.862 1.00 82.75 158 LYS A C 1
ATOM 1138 O O . LYS A 1 158 ? -23.455 12.952 38.902 1.00 82.75 158 LYS A O 1
ATOM 1143 N N . ARG A 1 159 ? -22.187 14.396 37.710 1.00 71.56 159 ARG A N 1
ATOM 1144 C CA . ARG A 1 159 ? -22.352 15.577 38.569 1.00 71.56 159 ARG A CA 1
ATOM 1145 C C . ARG A 1 159 ? -23.501 16.419 38.055 1.00 71.56 159 ARG A C 1
ATOM 1147 O O . ARG A 1 159 ? -23.633 16.469 36.805 1.00 71.56 159 ARG A O 1
#

pLDDT: mean 81.29, std 16.0, range [46.5, 97.25]